Protein AF-A0A975CLQ8-F1 (afdb_monomer)

Foldseek 3Di:
DDPPPPPPVVVVVVVDPVVVVVVVVVVVVVVVVVVVVVVQQPDKDKDKDKDKFFDDPQKTKDWPPPPDDLVQWQWKDWQNDDTDGSVNWDWDDDPTIIIIGHDPVVVVVVPPDRMIMMMTIGMDGSVCVVVPPPD

Secondary structure (DSSP, 8-state):
-------HHHHHHHHS-HHHHHHHHHHHHHHHHHHHHHHHHH-EEEEEEEEEEEEETTEEEEE--S---STTEEEEEETT---EEGGGSEEEE-SSEEEEEPPHHHHGGGTT-SEEEEEEEEEEEHHHHHH----

Sequence (135 aa):
MIKNRDSETAKVLKSIPSWILRWGILIMAIIVSVVIISSIELVHFQYKFSTNAHIESEYLTFSKNNEIDIEEIEYILIGGSKPIKINNLNIITNKKNIIIKISPDYLDMLENKSIVKVDIYQKKSLLEIIIGNIN

Radius of gyration: 28.19 Å; Cα contacts (8 Å, |Δi|>4): 165; chains: 1; bounding box: 65×35×77 Å

Solvent-accessible surface area (backbone atoms only — not comparable to full-atom values): 7913 Å² total; per-residue (Å²): 134,87,79,80,75,74,50,71,68,57,56,55,56,70,71,50,59,68,66,60,56,53,51,51,53,50,52,51,52,51,52,52,50,51,53,52,50,56,52,36,65,69,40,66,47,80,44,81,46,79,47,68,23,35,53,55,98,57,30,39,39,29,71,54,75,88,74,82,57,72,89,34,41,55,32,37,25,55,73,82,48,74,76,43,48,43,93,80,46,58,74,50,76,53,98,58,32,40,33,34,50,56,59,69,81,57,57,72,74,49,69,92,47,59,61,43,52,32,40,39,33,30,54,44,44,44,48,54,66,74,69,42,85,89,118

Structure (mmCIF, N/CA/C/O backbone):
data_AF-A0A975CLQ8-F1
#
_entry.id   AF-A0A975CLQ8-F1
#
loop_
_atom_site.group_PDB
_atom_site.id
_atom_site.type_symbol
_atom_site.label_atom_id
_atom_site.label_alt_id
_atom_site.label_comp_id
_atom_site.label_asym_id
_atom_site.label_entity_id
_atom_site.label_seq_id
_atom_site.pdbx_PDB_ins_code
_atom_site.Cartn_x
_atom_site.Cartn_y
_atom_site.Cartn_z
_atom_site.occupancy
_atom_site.B_iso_or_equiv
_atom_site.auth_seq_id
_atom_site.auth_comp_id
_atom_site.auth_asym_id
_atom_site.auth_atom_id
_atom_site.pdbx_PDB_model_num
ATOM 1 N N . MET A 1 1 ? 40.729 -24.544 -54.151 1.00 37.25 1 MET A N 1
ATOM 2 C CA . MET A 1 1 ? 40.776 -23.122 -53.743 1.00 37.25 1 MET A CA 1
ATOM 3 C C . MET A 1 1 ? 39.365 -22.719 -53.321 1.00 37.25 1 MET A C 1
ATOM 5 O O . MET A 1 1 ? 38.523 -22.477 -54.176 1.00 37.25 1 MET A O 1
ATOM 9 N N . ILE A 1 2 ? 39.051 -22.801 -52.025 1.00 41.75 2 ILE A N 1
ATOM 10 C CA . ILE A 1 2 ? 37.697 -22.539 -51.510 1.00 41.75 2 ILE A CA 1
ATOM 11 C C . ILE A 1 2 ? 37.537 -21.017 -51.431 1.00 41.75 2 ILE A C 1
ATOM 13 O O . ILE A 1 2 ? 38.135 -20.370 -50.577 1.00 41.75 2 ILE A O 1
ATOM 17 N N . LYS A 1 3 ? 36.804 -20.424 -52.381 1.00 49.38 3 LYS A N 1
ATOM 18 C CA . LYS A 1 3 ? 36.426 -19.006 -52.328 1.00 49.38 3 LYS A CA 1
ATOM 19 C C . LYS A 1 3 ? 35.434 -18.834 -51.179 1.00 49.38 3 LYS A C 1
ATOM 21 O O . LYS A 1 3 ? 34.287 -19.254 -51.310 1.00 49.38 3 LYS A O 1
ATOM 26 N N . ASN A 1 4 ? 35.868 -18.204 -50.088 1.00 57.09 4 ASN A N 1
ATOM 27 C CA . ASN A 1 4 ? 34.978 -17.689 -49.051 1.00 57.09 4 ASN A CA 1
ATOM 28 C C . ASN A 1 4 ? 33.991 -16.717 -49.707 1.00 57.09 4 ASN A C 1
ATOM 30 O O . ASN A 1 4 ? 34.324 -15.572 -50.016 1.00 57.09 4 ASN A O 1
ATOM 34 N N . ARG A 1 5 ? 32.776 -17.193 -49.990 1.00 56.50 5 ARG A N 1
ATOM 35 C CA . ARG A 1 5 ? 31.641 -16.310 -50.240 1.00 56.50 5 ARG A CA 1
ATOM 36 C C . ARG A 1 5 ? 31.305 -15.693 -48.893 1.00 56.50 5 ARG A C 1
ATOM 38 O O . ARG A 1 5 ? 30.582 -16.298 -48.110 1.00 56.50 5 ARG A O 1
ATOM 45 N N . ASP A 1 6 ? 31.863 -14.517 -48.623 1.00 61.28 6 ASP A N 1
ATOM 46 C CA . ASP A 1 6 ? 31.351 -13.670 -47.551 1.00 61.28 6 ASP A CA 1
ATOM 47 C C . ASP A 1 6 ? 29.841 -13.545 -47.764 1.00 61.28 6 ASP A C 1
ATOM 49 O O . ASP A 1 6 ? 29.397 -13.127 -48.841 1.00 61.28 6 ASP A O 1
ATOM 53 N N . SER A 1 7 ? 29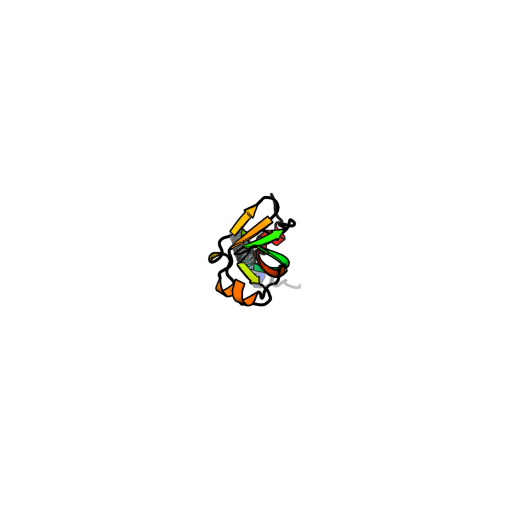.080 -13.983 -46.758 1.00 68.38 7 SER A N 1
ATOM 54 C CA . SER A 1 7 ? 27.622 -13.914 -46.736 1.00 68.38 7 SER A CA 1
ATOM 55 C C . SER A 1 7 ? 27.165 -12.521 -47.180 1.00 68.38 7 SER A C 1
ATOM 57 O O . SER A 1 7 ? 27.746 -11.514 -46.768 1.00 68.38 7 SER A O 1
ATOM 59 N N . GLU A 1 8 ? 26.130 -12.440 -48.018 1.00 65.94 8 GLU A N 1
ATOM 60 C CA . GLU A 1 8 ? 25.567 -11.161 -48.472 1.00 65.94 8 GLU A CA 1
ATOM 61 C C . GLU A 1 8 ? 25.208 -10.249 -47.289 1.00 65.94 8 GLU A C 1
ATOM 63 O O . GLU A 1 8 ? 25.414 -9.036 -47.350 1.00 65.94 8 GLU A O 1
ATOM 68 N N . THR A 1 9 ? 24.826 -10.840 -46.155 1.00 63.50 9 THR A N 1
ATOM 69 C CA . THR A 1 9 ? 24.572 -10.146 -44.889 1.00 63.50 9 THR A CA 1
ATOM 70 C C . THR A 1 9 ? 25.810 -9.408 -44.361 1.00 63.50 9 THR A C 1
ATOM 72 O O . THR A 1 9 ? 25.697 -8.292 -43.860 1.00 63.50 9 THR A O 1
ATOM 75 N N . ALA A 1 10 ? 27.011 -9.975 -44.521 1.00 65.88 10 ALA A N 1
ATOM 76 C CA . ALA A 1 10 ? 28.269 -9.362 -44.085 1.00 65.88 10 ALA A CA 1
ATOM 77 C C . ALA A 1 10 ? 28.700 -8.188 -44.982 1.00 65.88 10 ALA A C 1
ATOM 79 O O . ALA A 1 10 ? 29.315 -7.232 -44.501 1.00 65.88 10 ALA A O 1
ATOM 80 N N . LYS A 1 11 ? 28.358 -8.224 -46.277 1.00 67.31 11 LYS A N 1
ATOM 81 C CA . LYS A 1 11 ? 28.600 -7.102 -47.202 1.00 67.31 11 LYS A CA 1
ATOM 82 C C . LYS A 1 11 ? 27.688 -5.916 -46.902 1.00 67.31 11 LYS A C 1
ATOM 84 O O . LYS A 1 11 ? 28.160 -4.783 -46.907 1.00 67.31 11 LYS A O 1
ATOM 89 N N . VAL A 1 12 ? 26.422 -6.178 -46.577 1.00 68.50 12 VAL A N 1
ATOM 90 C CA . VAL A 1 12 ? 25.477 -5.137 -46.147 1.00 68.50 12 VAL A CA 1
ATOM 91 C C . VAL A 1 12 ? 25.932 -4.516 -44.825 1.00 68.50 12 VAL A C 1
ATOM 93 O O . VAL A 1 12 ? 26.004 -3.293 -44.726 1.00 68.50 12 VAL A O 1
ATOM 96 N N . LEU A 1 13 ? 26.345 -5.324 -43.843 1.00 63.03 13 LEU A N 1
ATOM 97 C CA . LEU A 1 13 ? 26.836 -4.816 -42.556 1.00 63.03 13 LEU A CA 1
ATOM 98 C C . LEU A 1 13 ? 28.071 -3.906 -42.700 1.00 63.03 13 LEU A C 1
ATOM 100 O O . LEU A 1 13 ? 28.163 -2.893 -42.015 1.00 63.03 13 LEU A O 1
ATOM 104 N N . LYS A 1 14 ? 28.997 -4.232 -43.616 1.00 65.25 14 LYS A N 1
ATOM 105 C CA . LYS A 1 14 ? 30.179 -3.400 -43.930 1.00 65.25 14 LYS A CA 1
ATOM 106 C C . LYS A 1 14 ? 29.829 -2.061 -44.585 1.00 65.25 14 LYS A C 1
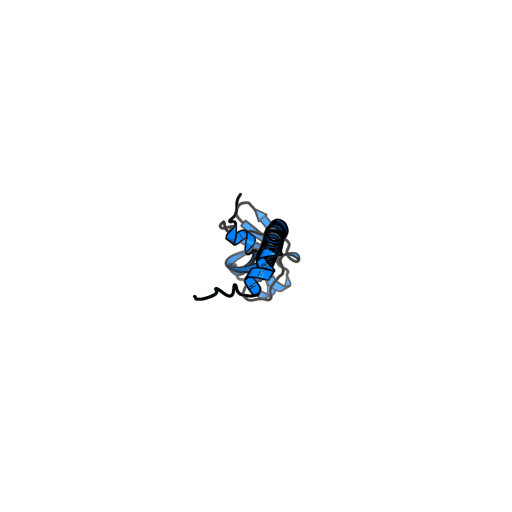ATOM 108 O O . LYS A 1 14 ? 30.632 -1.136 -44.516 1.00 65.25 14 LYS A O 1
ATOM 113 N N . SER A 1 15 ? 28.674 -1.970 -45.244 1.00 74.12 15 SER A N 1
ATOM 114 C CA . SER A 1 15 ? 28.222 -0.752 -45.927 1.00 74.12 15 SER A CA 1
ATOM 115 C C . SER A 1 15 ? 27.606 0.272 -44.969 1.00 74.12 15 SER A C 1
ATOM 117 O O . SER A 1 15 ? 27.500 1.447 -45.309 1.00 74.12 15 SER A O 1
ATOM 119 N N . ILE A 1 16 ? 27.231 -0.165 -43.762 1.00 73.00 16 ILE A N 1
ATOM 120 C CA . ILE A 1 16 ? 26.655 0.688 -42.727 1.00 73.00 16 ILE A CA 1
ATOM 121 C C . ILE A 1 16 ? 27.800 1.361 -41.959 1.00 73.00 16 ILE A C 1
ATOM 123 O O . ILE A 1 16 ? 28.620 0.675 -41.341 1.00 73.00 16 ILE A O 1
ATOM 127 N N . PRO A 1 17 ? 27.865 2.701 -41.942 1.00 79.12 17 PRO A N 1
ATOM 128 C CA . PRO A 1 17 ? 28.821 3.420 -41.119 1.00 79.12 17 PRO A CA 1
ATOM 129 C C . PRO A 1 17 ? 28.700 3.021 -39.643 1.00 79.12 17 PRO A C 1
ATOM 131 O O . PRO A 1 17 ? 27.618 3.064 -39.055 1.00 79.12 17 PRO A O 1
ATOM 134 N N . SER A 1 18 ? 29.825 2.682 -39.014 1.00 74.88 18 SER A N 1
ATOM 135 C CA . SER A 1 18 ? 29.865 2.182 -37.631 1.00 74.88 18 SER A CA 1
ATOM 136 C C . SER A 1 18 ? 29.260 3.145 -36.603 1.00 74.88 18 SER A C 1
ATOM 138 O O . SER A 1 18 ? 28.761 2.702 -35.569 1.00 74.88 18 SER A O 1
ATOM 140 N N . TRP A 1 19 ? 29.257 4.452 -36.887 1.00 79.62 19 TRP A N 1
ATOM 141 C CA . TRP A 1 19 ? 28.614 5.459 -36.042 1.00 79.62 19 TRP A CA 1
ATOM 142 C C . TRP A 1 19 ? 27.092 5.269 -35.984 1.00 79.62 19 TRP A C 1
ATOM 144 O O . TRP A 1 19 ? 26.534 5.300 -34.893 1.00 79.62 19 TRP A O 1
ATOM 154 N N . ILE A 1 20 ? 26.434 4.966 -37.110 1.00 81.62 20 ILE A N 1
ATOM 155 C CA . ILE A 1 20 ? 24.981 4.722 -37.172 1.00 81.62 20 ILE A CA 1
ATOM 156 C C . ILE A 1 20 ? 24.609 3.503 -36.329 1.00 81.62 20 ILE A C 1
ATOM 158 O O . ILE A 1 20 ? 23.644 3.545 -35.571 1.00 81.62 20 ILE A O 1
ATOM 162 N N . LEU A 1 21 ? 25.414 2.439 -36.403 1.00 78.12 21 LEU A N 1
ATOM 163 C CA . LEU A 1 21 ? 25.197 1.233 -35.607 1.00 78.12 21 LEU A CA 1
ATOM 164 C C . LEU A 1 21 ? 25.312 1.521 -34.098 1.00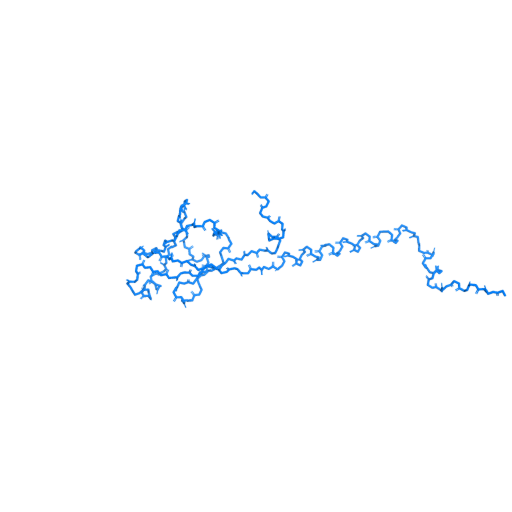 78.12 21 LEU A C 1
ATOM 166 O O . LEU A 1 21 ? 24.488 1.054 -33.317 1.00 78.12 21 LEU A O 1
ATOM 170 N N . ARG A 1 22 ? 26.297 2.332 -33.686 1.00 82.62 22 ARG A N 1
ATOM 171 C CA . ARG A 1 22 ? 26.487 2.731 -32.279 1.00 82.62 22 ARG A CA 1
ATOM 172 C C . ARG A 1 22 ? 25.323 3.574 -31.754 1.00 82.62 22 ARG A C 1
ATOM 174 O O . ARG A 1 22 ? 24.833 3.299 -30.662 1.00 82.62 22 ARG A O 1
ATOM 181 N N . TRP A 1 23 ? 24.855 4.553 -32.528 1.00 88.88 23 TRP A N 1
ATOM 182 C CA . TRP A 1 23 ? 23.701 5.374 -32.147 1.00 88.88 23 TRP A CA 1
ATOM 183 C C . TRP A 1 23 ? 22.397 4.575 -32.138 1.00 88.88 23 TRP A C 1
ATOM 185 O O . TRP A 1 23 ? 21.594 4.751 -31.229 1.00 88.88 23 TRP A O 1
ATOM 195 N N . GLY A 1 24 ? 22.210 3.651 -33.085 1.00 87.06 24 GLY A N 1
ATOM 196 C CA . GLY A 1 24 ? 21.054 2.753 -33.105 1.00 87.06 24 GLY A CA 1
ATOM 197 C C . GLY A 1 24 ? 20.971 1.877 -31.853 1.00 87.06 24 GLY A C 1
ATOM 198 O O . GLY A 1 24 ? 19.911 1.784 -31.239 1.00 87.06 24 GLY A O 1
ATOM 199 N N . ILE A 1 25 ? 22.099 1.298 -31.422 1.00 87.38 25 ILE A N 1
ATOM 200 C CA . ILE A 1 25 ? 22.177 0.517 -30.176 1.00 87.38 25 ILE A CA 1
ATOM 201 C C . ILE A 1 25 ? 21.896 1.402 -28.955 1.00 87.38 25 ILE A C 1
ATOM 203 O O . ILE A 1 25 ? 21.140 0.996 -28.075 1.00 87.38 25 ILE A O 1
ATOM 207 N N . LEU A 1 26 ? 22.460 2.613 -28.906 1.00 91.06 26 LEU A N 1
ATOM 208 C CA . LEU A 1 26 ? 22.239 3.546 -27.798 1.00 91.06 26 LEU A CA 1
ATOM 209 C C . LEU A 1 26 ? 20.763 3.947 -27.673 1.00 91.06 26 LEU A C 1
ATOM 211 O O . LEU A 1 26 ? 20.201 3.888 -26.584 1.00 91.06 26 LEU A O 1
ATOM 215 N N . ILE A 1 27 ? 20.121 4.318 -28.783 1.00 91.56 27 ILE A N 1
ATOM 216 C CA . ILE A 1 27 ? 18.703 4.700 -28.802 1.00 91.56 27 ILE A CA 1
ATOM 217 C C . ILE A 1 27 ? 17.830 3.521 -28.370 1.00 91.56 27 ILE A C 1
ATOM 219 O O . ILE A 1 27 ? 16.942 3.692 -27.538 1.00 91.56 27 ILE A O 1
ATOM 223 N N . MET A 1 28 ?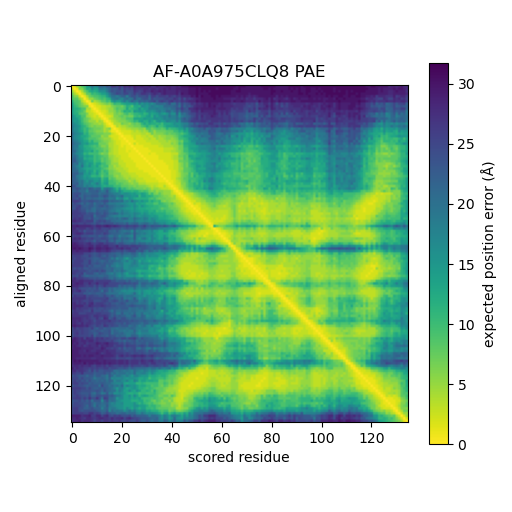 18.116 2.315 -28.872 1.00 92.31 28 MET A N 1
ATOM 224 C CA . MET A 1 28 ? 17.399 1.109 -28.458 1.00 92.31 28 MET A CA 1
ATOM 225 C C . MET A 1 28 ? 17.538 0.863 -26.949 1.00 92.31 28 MET A C 1
ATOM 227 O O . MET A 1 28 ? 16.546 0.581 -26.282 1.00 92.31 28 MET A O 1
ATOM 231 N N . ALA A 1 29 ? 18.739 1.029 -26.388 1.00 90.56 29 ALA A N 1
ATOM 232 C CA . ALA A 1 29 ? 18.972 0.882 -24.952 1.00 90.56 29 ALA A CA 1
ATOM 233 C C . ALA A 1 29 ? 18.204 1.921 -24.114 1.00 90.56 29 ALA A C 1
ATOM 235 O O . ALA A 1 29 ? 17.676 1.578 -23.054 1.00 90.56 29 ALA A O 1
ATOM 236 N N . ILE A 1 30 ? 18.088 3.164 -24.594 1.00 92.31 30 ILE A N 1
ATOM 237 C CA . ILE A 1 30 ? 17.294 4.215 -23.939 1.00 92.31 30 ILE A CA 1
ATOM 238 C C . ILE A 1 30 ? 15.808 3.847 -23.959 1.00 92.31 30 ILE A C 1
ATOM 240 O O . ILE A 1 30 ? 15.163 3.882 -22.915 1.00 92.31 30 ILE A O 1
ATOM 244 N N . ILE A 1 31 ? 15.272 3.440 -25.114 1.00 91.69 31 ILE A N 1
ATOM 245 C CA . ILE A 1 31 ? 13.860 3.045 -25.245 1.00 91.69 31 ILE A CA 1
ATOM 246 C C . ILE A 1 31 ? 13.545 1.871 -24.317 1.00 91.69 31 ILE A C 1
ATOM 248 O O . ILE A 1 31 ? 12.569 1.923 -23.572 1.00 91.69 31 ILE A O 1
ATOM 252 N N . VAL A 1 32 ? 14.386 0.834 -24.320 1.00 94.12 32 VAL A N 1
ATOM 253 C CA . VAL A 1 32 ? 14.216 -0.332 -23.442 1.00 94.12 32 VAL A CA 1
ATOM 254 C C . VAL A 1 32 ? 14.239 0.086 -21.972 1.00 94.12 32 VAL A C 1
ATOM 256 O O . VAL A 1 32 ? 13.377 -0.341 -21.211 1.00 94.12 32 VAL A O 1
ATOM 259 N N . SER A 1 33 ? 15.163 0.966 -21.579 1.00 87.31 33 SER A N 1
ATOM 260 C CA . SER A 1 33 ? 15.230 1.486 -20.207 1.00 87.31 33 SER A CA 1
ATOM 261 C C . SER A 1 33 ? 13.956 2.235 -19.807 1.00 87.31 33 SER A C 1
ATOM 263 O O . SER A 1 33 ? 13.421 1.981 -18.731 1.00 87.31 33 SER A O 1
ATOM 265 N N . VAL A 1 34 ? 13.427 3.103 -20.677 1.00 86.44 34 VAL A N 1
ATOM 266 C CA . VAL A 1 34 ? 12.170 3.831 -20.426 1.00 86.44 34 VAL A CA 1
ATOM 267 C C . VAL A 1 34 ? 11.006 2.857 -20.258 1.00 86.44 34 VAL A C 1
ATOM 269 O O . VAL A 1 34 ? 10.257 2.968 -19.295 1.00 86.44 34 VAL A O 1
ATOM 272 N N . VAL A 1 35 ? 10.885 1.861 -21.140 1.00 86.56 35 VAL A N 1
ATOM 273 C CA . VAL A 1 35 ? 9.822 0.846 -21.051 1.00 86.56 35 VAL A CA 1
ATOM 274 C C . VAL A 1 35 ? 9.912 0.061 -19.744 1.00 86.56 35 VAL A C 1
ATOM 276 O O . VAL A 1 35 ? 8.884 -0.169 -19.109 1.00 86.56 35 VAL A O 1
ATOM 279 N N . ILE A 1 36 ? 11.117 -0.332 -19.320 1.00 84.50 36 ILE A N 1
ATOM 280 C CA . ILE A 1 36 ? 11.324 -1.046 -18.054 1.00 84.50 36 ILE A CA 1
ATOM 281 C C . ILE A 1 36 ? 10.907 -0.168 -16.872 1.00 84.50 36 ILE A C 1
ATOM 283 O O . ILE A 1 36 ? 10.131 -0.624 -16.036 1.00 84.50 36 ILE A O 1
ATOM 287 N N . ILE A 1 37 ? 11.363 1.086 -16.819 1.00 80.38 37 ILE A N 1
ATOM 288 C CA . ILE A 1 37 ? 11.041 2.011 -15.721 1.00 80.38 37 ILE A CA 1
ATOM 289 C C . ILE A 1 37 ? 9.535 2.271 -15.658 1.00 80.38 37 ILE A C 1
ATOM 291 O O . ILE A 1 37 ? 8.931 2.064 -14.610 1.00 80.38 37 ILE A O 1
ATOM 295 N N . SER A 1 38 ? 8.903 2.617 -16.782 1.00 75.19 38 SER A N 1
ATOM 296 C CA . SER A 1 38 ? 7.453 2.836 -16.830 1.00 75.19 38 SER A CA 1
ATOM 297 C C . SER A 1 38 ? 6.665 1.580 -16.453 1.00 75.19 38 SER A C 1
ATOM 299 O O . SER A 1 38 ? 5.624 1.671 -15.810 1.00 75.19 38 SER A O 1
ATOM 301 N N . SER A 1 39 ? 7.158 0.392 -16.814 1.00 77.44 39 SER A N 1
ATOM 302 C CA . SER A 1 39 ? 6.529 -0.867 -16.400 1.00 77.44 39 SER A CA 1
ATOM 303 C C . SER A 1 39 ? 6.640 -1.083 -14.891 1.00 77.44 39 SER A C 1
ATOM 305 O O . SER A 1 39 ? 5.673 -1.515 -14.274 1.00 77.44 39 SER A O 1
ATOM 307 N N . ILE A 1 40 ? 7.786 -0.761 -14.283 1.00 74.44 40 ILE A N 1
ATOM 308 C CA . ILE A 1 40 ? 7.991 -0.859 -12.830 1.00 74.44 40 ILE A CA 1
ATOM 309 C C . ILE A 1 40 ? 7.085 0.128 -12.083 1.00 74.44 40 ILE A C 1
ATOM 311 O O . ILE A 1 40 ? 6.464 -0.260 -11.097 1.00 74.44 40 ILE A O 1
ATOM 315 N N . GLU A 1 41 ? 6.955 1.364 -12.567 1.00 67.12 41 GLU A N 1
ATOM 316 C CA . GLU A 1 41 ? 6.074 2.386 -11.975 1.00 67.12 41 GLU A CA 1
ATOM 317 C C . GLU A 1 41 ? 4.588 1.998 -12.020 1.00 67.12 41 GLU A C 1
ATOM 319 O O . GLU A 1 41 ? 3.821 2.343 -11.123 1.00 67.12 41 GLU A O 1
ATOM 324 N N . LEU A 1 42 ? 4.156 1.258 -13.044 1.00 69.19 42 LEU A N 1
ATOM 325 C CA . LEU A 1 42 ? 2.761 0.827 -13.177 1.00 69.19 42 LEU A CA 1
ATOM 326 C C . LEU A 1 42 ? 2.397 -0.326 -12.234 1.00 69.19 42 LEU A C 1
ATOM 328 O O . LEU A 1 42 ? 1.225 -0.479 -11.866 1.00 69.19 42 LEU A O 1
ATOM 332 N N . VAL A 1 43 ? 3.372 -1.138 -11.826 1.00 75.25 43 VAL A N 1
ATOM 333 C CA . VAL A 1 43 ? 3.127 -2.299 -10.969 1.00 75.25 43 VAL A CA 1
ATOM 334 C C . VAL A 1 43 ? 3.028 -1.851 -9.516 1.00 75.25 43 VAL A C 1
ATOM 336 O O . VAL A 1 43 ? 3.995 -1.404 -8.904 1.00 75.25 43 VAL A O 1
ATOM 339 N N . HIS A 1 44 ? 1.840 -2.033 -8.947 1.00 73.69 44 HIS A N 1
ATOM 340 C CA . HIS A 1 44 ? 1.577 -1.778 -7.540 1.00 73.69 44 HIS A CA 1
ATOM 341 C C . HIS A 1 44 ? 1.206 -3.076 -6.837 1.00 73.69 44 HIS A C 1
ATOM 343 O O . HIS A 1 44 ? 0.426 -3.876 -7.360 1.00 73.69 44 HIS A O 1
ATOM 349 N N . PHE A 1 45 ? 1.732 -3.254 -5.633 1.00 74.56 45 PHE A N 1
ATOM 350 C CA . PHE A 1 45 ? 1.401 -4.367 -4.761 1.00 74.56 45 PHE A CA 1
ATOM 351 C C . PHE A 1 45 ? 0.502 -3.879 -3.636 1.00 74.56 45 PHE A C 1
ATOM 353 O O . PHE A 1 45 ? 0.768 -2.860 -2.999 1.00 74.56 45 PHE A O 1
ATOM 360 N N . GLN A 1 46 ? -0.574 -4.625 -3.406 1.00 79.88 46 GLN A N 1
ATOM 361 C CA . GLN A 1 46 ? -1.443 -4.417 -2.260 1.00 79.88 46 GLN A CA 1
ATOM 362 C C . GLN A 1 46 ? -1.011 -5.343 -1.129 1.00 79.88 46 GLN A C 1
ATOM 364 O O . GLN A 1 46 ? -0.944 -6.563 -1.297 1.00 79.88 46 GLN A O 1
ATOM 369 N N . TYR A 1 47 ? -0.755 -4.755 0.030 1.00 80.94 47 TYR A N 1
ATOM 370 C CA . TYR A 1 47 ? -0.417 -5.455 1.257 1.00 80.94 47 TYR A CA 1
ATOM 371 C C . TYR A 1 47 ? -1.571 -5.342 2.238 1.00 80.94 47 TYR A C 1
ATOM 373 O O . TYR A 1 47 ? -2.195 -4.291 2.375 1.00 80.94 47 TYR A O 1
ATOM 381 N N . LYS A 1 48 ? -1.854 -6.449 2.923 1.00 85.44 48 LYS A N 1
ATOM 382 C CA . LYS A 1 48 ? -2.889 -6.525 3.947 1.00 85.44 48 LYS A CA 1
ATOM 383 C C . LYS A 1 48 ? -2.236 -6.606 5.319 1.00 85.44 48 LYS A C 1
ATOM 385 O O . LYS A 1 48 ? -1.495 -7.550 5.588 1.00 85.44 48 LYS A O 1
ATOM 390 N N . PHE A 1 49 ? -2.609 -5.692 6.203 1.00 84.62 49 PHE A N 1
ATOM 391 C CA . PHE A 1 49 ? -2.275 -5.745 7.619 1.00 84.62 49 PHE A CA 1
ATOM 392 C C . PHE A 1 49 ? -3.548 -5.905 8.450 1.00 84.62 49 PHE A C 1
ATOM 394 O O . PHE A 1 49 ? -4.498 -5.145 8.295 1.00 84.62 49 PHE A O 1
ATOM 401 N N . SER A 1 50 ? -3.582 -6.897 9.336 1.00 84.56 50 SER A N 1
ATOM 402 C CA . SER A 1 50 ? -4.710 -7.112 10.245 1.00 84.56 50 SER A CA 1
ATOM 403 C C . SER A 1 50 ? -4.321 -6.686 11.654 1.00 84.56 50 SER A C 1
ATOM 405 O O . SER A 1 50 ? -3.370 -7.223 12.217 1.00 84.56 50 SER A O 1
ATOM 407 N N . THR A 1 51 ? -5.092 -5.783 12.251 1.00 86.25 51 THR A N 1
ATOM 408 C CA . THR A 1 51 ? -4.880 -5.309 13.622 1.00 86.25 51 THR A CA 1
ATOM 409 C C . THR A 1 51 ? -6.173 -5.278 14.418 1.00 86.25 51 THR A C 1
ATOM 411 O O . THR A 1 51 ? -7.269 -5.357 13.868 1.00 86.25 51 THR A O 1
ATOM 414 N N . ASN A 1 52 ? -6.043 -5.163 15.733 1.00 86.25 52 ASN A N 1
ATOM 415 C CA . ASN A 1 52 ? -7.170 -4.923 16.618 1.00 86.25 52 ASN A CA 1
ATOM 416 C C . ASN A 1 52 ? -7.264 -3.420 16.883 1.00 86.25 52 ASN A C 1
ATOM 418 O O . ASN A 1 52 ? -6.280 -2.791 17.275 1.00 86.25 52 ASN A O 1
ATOM 422 N N . ALA A 1 53 ? -8.447 -2.858 16.674 1.00 84.62 53 ALA A N 1
ATOM 423 C CA . ALA A 1 53 ? -8.762 -1.483 17.011 1.00 84.62 53 ALA A CA 1
ATOM 424 C C . ALA A 1 53 ? -9.721 -1.448 18.198 1.00 84.62 53 ALA A C 1
ATOM 426 O O . ALA A 1 53 ? -10.652 -2.251 18.291 1.00 84.62 53 ALA A O 1
ATOM 427 N N . HIS A 1 54 ? -9.486 -0.502 19.094 1.00 86.44 54 HIS A N 1
ATOM 428 C CA . HIS A 1 54 ? -10.375 -0.187 20.197 1.00 86.44 54 HIS A CA 1
ATOM 429 C C . HIS A 1 54 ? -11.434 0.804 19.725 1.00 86.44 54 HIS A C 1
ATOM 431 O O . HIS A 1 54 ? -11.107 1.759 19.018 1.00 86.44 54 HIS A O 1
ATOM 437 N N . ILE A 1 55 ? -12.688 0.568 20.105 1.00 82.31 55 ILE A N 1
ATOM 438 C CA . ILE A 1 55 ? -13.793 1.487 19.822 1.00 82.31 55 ILE A CA 1
ATOM 439 C C . ILE A 1 55 ? -13.983 2.394 21.033 1.00 82.31 55 ILE A C 1
ATOM 441 O O . ILE A 1 55 ? -14.318 1.924 22.119 1.00 82.31 55 ILE A O 1
ATOM 445 N N . GLU A 1 56 ? -13.798 3.694 20.832 1.00 79.19 56 GLU A N 1
ATOM 446 C CA . GLU A 1 56 ? -14.088 4.733 21.819 1.00 79.19 56 GLU A CA 1
ATOM 447 C C . GLU A 1 56 ? -15.112 5.708 21.234 1.00 79.19 56 GLU A C 1
ATOM 449 O O . GLU A 1 56 ? -14.777 6.588 20.439 1.00 79.19 56 GLU A O 1
ATOM 454 N N . SER A 1 57 ? -16.376 5.543 21.631 1.00 76.31 57 SER A N 1
ATOM 455 C CA . SER A 1 57 ? -17.522 6.330 21.155 1.00 76.31 57 SER A CA 1
ATOM 456 C C . SER A 1 57 ? -17.665 6.333 19.627 1.00 76.31 57 SER A C 1
ATOM 458 O O . SER A 1 57 ? -18.318 5.452 19.094 1.00 76.31 57 SER A O 1
ATOM 460 N N . GLU A 1 58 ? -17.046 7.293 18.928 1.00 78.94 58 GLU A N 1
ATOM 461 C CA . GLU A 1 58 ? -17.097 7.473 17.463 1.00 78.94 58 GLU A CA 1
ATOM 462 C C . GLU A 1 58 ? -15.763 7.191 16.758 1.00 78.94 58 GLU A C 1
ATOM 464 O O . GLU A 1 58 ? -15.618 7.441 15.556 1.00 78.94 58 GLU A O 1
ATOM 469 N N . TYR A 1 59 ? -14.768 6.700 17.495 1.00 82.75 59 TYR A N 1
ATOM 470 C CA . TYR A 1 59 ? -13.402 6.576 17.008 1.00 82.75 59 TYR A CA 1
ATOM 471 C C . TYR A 1 59 ? -12.890 5.141 17.104 1.00 82.75 59 TYR A C 1
ATOM 473 O O . TYR A 1 59 ? -13.071 4.462 18.115 1.00 82.75 59 TYR A O 1
ATOM 481 N N . LEU A 1 60 ? -12.202 4.702 16.049 1.00 83.50 60 LEU A N 1
ATOM 482 C CA . LEU A 1 60 ? -11.336 3.528 16.069 1.00 83.50 60 LEU A CA 1
ATOM 483 C C . LEU A 1 60 ? -9.922 3.966 16.383 1.00 83.50 60 LEU A C 1
ATOM 485 O O . LEU A 1 60 ? -9.318 4.699 15.602 1.00 83.50 60 LEU A O 1
ATOM 489 N N . THR A 1 61 ? -9.380 3.451 17.474 1.00 84.75 61 THR A N 1
ATOM 490 C CA . THR A 1 61 ? -8.002 3.704 17.877 1.00 84.75 61 THR A CA 1
ATOM 491 C C . THR A 1 61 ? -7.207 2.412 17.781 1.00 84.75 61 THR A C 1
ATOM 493 O O . THR A 1 61 ? -7.526 1.424 18.442 1.00 84.75 61 THR A O 1
ATOM 496 N N . PHE A 1 62 ? -6.143 2.402 16.983 1.00 84.94 62 PHE A N 1
ATOM 497 C CA . PHE A 1 62 ? -5.185 1.295 16.945 1.00 84.94 62 PHE A CA 1
ATOM 498 C C . PHE A 1 62 ? -3.755 1.810 17.050 1.00 84.94 62 PHE A C 1
ATOM 500 O O . PHE A 1 62 ? -3.441 2.941 16.676 1.00 84.94 62 PHE A O 1
ATOM 507 N N . SER A 1 63 ? -2.877 0.976 17.605 1.00 80.75 63 SER A N 1
ATOM 508 C CA . SER A 1 63 ? -1.480 1.348 17.794 1.00 80.75 63 SER A CA 1
ATOM 509 C C . SER A 1 63 ? -0.758 1.440 16.451 1.00 80.75 63 SER A C 1
ATOM 511 O O . SER A 1 63 ? -0.862 0.548 15.605 1.00 80.75 63 SER A O 1
ATOM 513 N N . LYS A 1 64 ? 0.023 2.509 16.284 1.00 72.94 64 LYS A N 1
ATOM 514 C CA . LYS A 1 64 ? 0.986 2.675 15.199 1.00 72.94 64 LYS A CA 1
ATOM 515 C C . LYS A 1 64 ? 2.218 1.821 15.515 1.00 72.94 64 LYS A C 1
ATOM 517 O O . LYS A 1 64 ? 3.272 2.344 15.853 1.00 72.94 64 LYS A O 1
ATOM 522 N N . ASN A 1 65 ? 2.086 0.498 15.454 1.00 64.00 65 ASN A N 1
ATOM 523 C CA . ASN A 1 65 ? 3.239 -0.398 15.530 1.00 64.00 65 ASN A CA 1
ATOM 524 C C . ASN A 1 65 ? 3.968 -0.377 14.173 1.00 64.00 65 ASN A C 1
ATOM 526 O O . ASN A 1 65 ? 3.719 -1.197 13.301 1.00 64.00 65 ASN A O 1
ATOM 530 N N . ASN A 1 66 ? 4.806 0.647 14.006 1.00 59.09 66 ASN A N 1
ATOM 531 C CA . ASN A 1 66 ? 5.977 0.812 13.129 1.00 59.09 66 ASN A CA 1
ATOM 532 C C . ASN A 1 66 ? 5.950 0.509 11.617 1.00 59.09 66 ASN A C 1
ATOM 534 O O . ASN A 1 66 ? 6.933 0.851 10.972 1.00 59.09 66 ASN A O 1
ATOM 538 N N . GLU A 1 67 ? 4.885 -0.012 11.012 1.00 65.25 67 GLU A N 1
ATOM 539 C CA . GLU A 1 67 ? 4.897 -0.298 9.555 1.00 65.25 67 GLU A CA 1
ATOM 540 C C . GLU A 1 67 ? 3.701 0.269 8.785 1.00 65.25 67 GLU A C 1
ATOM 542 O O . GLU A 1 67 ? 3.654 0.210 7.558 1.00 65.25 67 GLU A O 1
ATOM 547 N N . ILE A 1 68 ? 2.742 0.867 9.493 1.00 72.19 68 ILE A N 1
ATOM 548 C CA . ILE A 1 68 ? 1.581 1.477 8.851 1.00 72.19 68 ILE A CA 1
ATOM 549 C C . ILE A 1 68 ? 1.937 2.906 8.443 1.00 72.19 68 ILE A C 1
ATOM 551 O O . ILE A 1 68 ? 1.860 3.837 9.255 1.00 72.19 68 ILE A O 1
ATOM 555 N N . ASP A 1 69 ? 2.322 3.064 7.181 1.00 75.94 69 ASP A N 1
ATOM 556 C CA . ASP A 1 69 ? 2.281 4.342 6.489 1.00 75.94 69 ASP A CA 1
ATOM 557 C C . ASP A 1 69 ? 0.836 4.684 6.107 1.00 75.94 69 ASP A C 1
ATOM 559 O O . ASP A 1 69 ? 0.160 3.905 5.433 1.00 75.94 69 ASP A O 1
ATOM 563 N N . ILE A 1 70 ? 0.357 5.834 6.586 1.00 76.12 70 ILE A N 1
ATOM 564 C CA . ILE A 1 70 ? -1.007 6.322 6.352 1.00 76.12 70 ILE A CA 1
ATOM 565 C C . ILE A 1 70 ? -1.178 6.785 4.906 1.00 76.12 70 ILE A C 1
ATOM 567 O O . ILE A 1 70 ? -2.274 6.643 4.364 1.00 76.12 70 ILE A O 1
ATOM 57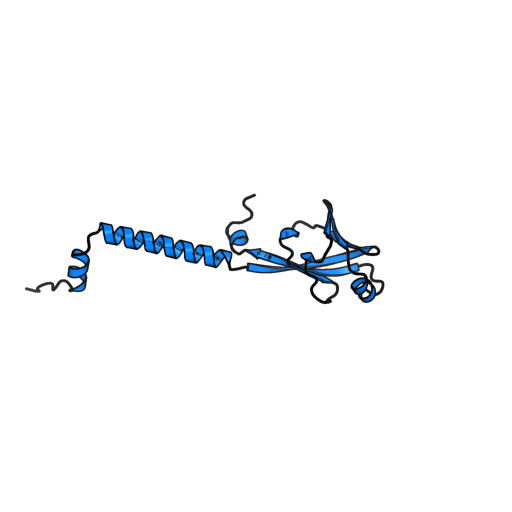1 N N . GLU A 1 71 ? -0.117 7.305 4.285 1.00 77.50 71 GLU A N 1
ATOM 572 C CA . GLU A 1 71 ? -0.146 7.797 2.902 1.00 77.50 71 GLU A CA 1
ATOM 573 C C . GLU A 1 71 ? -0.354 6.653 1.905 1.00 77.50 71 GLU A C 1
ATOM 575 O O . GLU A 1 71 ? -0.970 6.831 0.856 1.00 77.50 71 GLU A O 1
ATOM 580 N N . GLU A 1 72 ? 0.076 5.450 2.278 1.00 77.81 72 GLU A N 1
ATOM 581 C CA . GLU A 1 72 ? -0.071 4.245 1.470 1.00 77.81 72 GLU A CA 1
ATOM 582 C C . GLU A 1 72 ? -1.409 3.524 1.690 1.00 77.81 72 GLU A C 1
ATOM 584 O O . GLU A 1 72 ? -1.704 2.56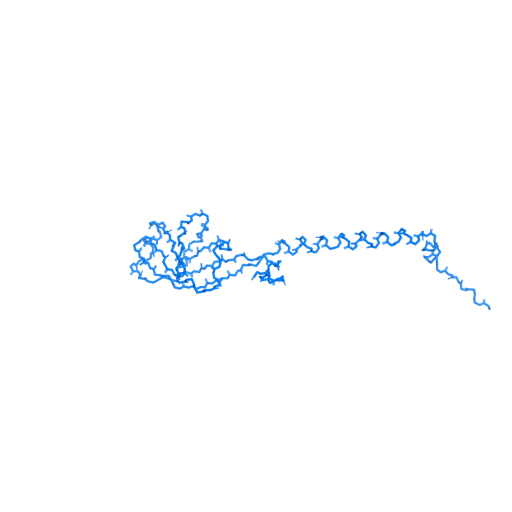8 0.970 1.00 77.81 72 GLU A O 1
ATOM 589 N N . ILE A 1 73 ? -2.233 3.917 2.674 1.00 83.12 73 ILE A N 1
ATOM 590 C CA . ILE A 1 73 ? -3.506 3.229 2.943 1.00 83.12 73 ILE A CA 1
ATOM 591 C C . ILE A 1 73 ? -4.507 3.551 1.833 1.00 83.12 73 ILE A C 1
ATOM 593 O O . ILE A 1 73 ? -4.939 4.685 1.668 1.00 83.12 73 ILE A O 1
ATOM 597 N N . GLU A 1 74 ? -4.970 2.530 1.119 1.00 84.38 74 GLU A N 1
ATOM 598 C CA . GLU A 1 74 ? -5.983 2.683 0.074 1.00 84.38 74 GLU A CA 1
ATOM 599 C C . GLU A 1 74 ? -7.401 2.598 0.662 1.00 84.38 74 GLU A C 1
ATOM 601 O O . GLU A 1 74 ? -8.277 3.431 0.388 1.00 84.38 74 GLU A O 1
ATOM 606 N N . TYR A 1 75 ? -7.637 1.586 1.499 1.00 86.25 75 TYR A N 1
ATOM 607 C CA . TYR A 1 75 ? -8.913 1.365 2.171 1.00 86.25 75 TYR A CA 1
ATOM 608 C C . TYR A 1 75 ? -8.768 0.505 3.427 1.00 86.25 75 TYR A C 1
ATOM 610 O O . TYR A 1 75 ? -7.759 -0.164 3.659 1.00 86.25 75 TYR A O 1
ATOM 618 N N . ILE A 1 76 ? -9.824 0.515 4.235 1.00 85.81 76 ILE A N 1
ATOM 619 C CA . ILE A 1 76 ? -9.908 -0.200 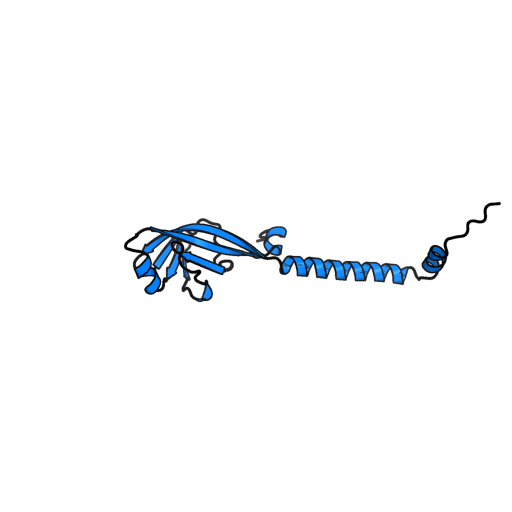5.505 1.00 85.81 76 ILE A CA 1
ATOM 620 C C . ILE A 1 76 ? -11.197 -1.028 5.534 1.00 85.81 76 ILE A C 1
ATOM 622 O O . ILE A 1 76 ? -12.245 -0.574 5.070 1.00 85.81 76 ILE A O 1
ATOM 626 N N . LEU A 1 77 ? -11.130 -2.239 6.086 1.00 86.38 77 LEU A N 1
ATOM 627 C CA . LEU A 1 77 ? -12.285 -3.077 6.414 1.00 86.38 77 LEU A CA 1
ATOM 628 C C . LEU A 1 77 ? -12.399 -3.205 7.930 1.00 86.38 77 LEU A C 1
ATOM 630 O O . LEU A 1 77 ? -11.440 -3.587 8.598 1.00 86.38 77 LEU A O 1
ATOM 634 N N . ILE A 1 78 ? -13.588 -2.959 8.472 1.00 83.44 78 ILE A N 1
ATOM 635 C CA . ILE A 1 78 ? -13.854 -3.088 9.910 1.00 83.44 78 ILE A CA 1
ATOM 636 C C . ILE A 1 78 ? -14.760 -4.301 10.115 1.00 83.44 78 ILE A C 1
ATOM 638 O O . ILE A 1 78 ? -15.871 -4.323 9.594 1.00 83.44 78 ILE A O 1
ATOM 642 N N . GLY A 1 79 ? -14.307 -5.336 10.824 1.00 74.25 79 GLY A N 1
ATOM 643 C CA . GLY A 1 79 ? -15.145 -6.498 11.153 1.00 74.25 79 GLY A CA 1
ATOM 644 C C . GLY A 1 79 ? -15.706 -7.268 9.945 1.00 74.25 79 GLY A C 1
ATOM 645 O O . GLY A 1 79 ? -16.745 -7.905 10.069 1.00 74.25 79 GLY A O 1
ATOM 646 N N . GLY A 1 80 ? -15.053 -7.200 8.778 1.00 69.12 80 GLY A N 1
ATOM 647 C CA . GLY A 1 80 ? -15.539 -7.826 7.537 1.00 69.12 80 GLY A CA 1
ATOM 648 C C . GLY A 1 80 ? -16.630 -7.036 6.798 1.00 69.12 80 GLY A C 1
ATOM 649 O O . GLY A 1 80 ? -17.261 -7.572 5.890 1.00 69.12 80 GLY A O 1
ATOM 650 N N . SER A 1 81 ? -16.854 -5.776 7.179 1.00 74.81 81 SER A N 1
ATOM 651 C CA . SER A 1 81 ? -17.761 -4.848 6.494 1.00 74.81 81 SER A CA 1
ATOM 652 C C . SER A 1 81 ? -17.222 -4.390 5.128 1.00 74.81 81 SER A C 1
ATOM 654 O O . SER A 1 81 ? -16.165 -4.827 4.677 1.00 74.81 81 SER A O 1
ATOM 656 N N . LYS A 1 82 ? -17.971 -3.527 4.428 1.00 80.44 82 LYS A N 1
ATOM 657 C CA . LYS A 1 82 ? -17.569 -2.995 3.117 1.00 80.44 82 LYS A CA 1
ATOM 658 C C . LYS A 1 82 ? -16.283 -2.152 3.217 1.00 80.44 82 LYS A C 1
ATOM 660 O O . LYS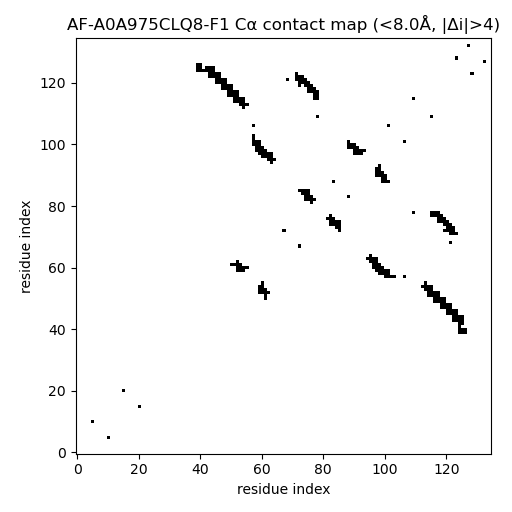 A 1 82 ? -16.075 -1.490 4.231 1.00 80.44 82 LYS A O 1
ATOM 665 N N . PRO A 1 83 ? -15.444 -2.126 2.162 1.00 83.62 83 PRO A N 1
ATOM 666 C CA . PRO A 1 83 ? -14.234 -1.306 2.129 1.00 83.62 83 PRO A CA 1
ATOM 667 C C . PRO A 1 83 ? -14.566 0.176 2.251 1.00 83.62 83 PRO A C 1
ATOM 669 O O . PRO A 1 83 ? -15.329 0.723 1.451 1.00 83.62 83 PRO A O 1
ATOM 672 N N . ILE A 1 84 ? -13.941 0.830 3.226 1.00 83.06 84 ILE A N 1
ATOM 673 C CA . ILE A 1 84 ? -14.010 2.274 3.410 1.00 83.06 84 ILE A CA 1
ATOM 674 C C . ILE A 1 84 ? -12.731 2.883 2.848 1.00 83.06 84 ILE A C 1
ATOM 676 O O . ILE A 1 84 ? -11.637 2.614 3.342 1.00 83.06 84 ILE A O 1
ATOM 680 N N . LYS A 1 85 ? -12.869 3.694 1.796 1.00 82.31 85 LYS A N 1
ATOM 681 C CA . LYS A 1 85 ? -11.742 4.416 1.195 1.00 82.31 85 LYS A CA 1
ATOM 682 C C . LYS A 1 85 ? -11.190 5.448 2.166 1.00 82.31 85 LYS A C 1
ATOM 684 O O . LYS A 1 85 ? -11.964 6.160 2.807 1.00 82.31 85 LYS A O 1
ATOM 689 N N . ILE A 1 86 ? -9.868 5.583 2.189 1.00 77.56 86 ILE A N 1
ATOM 690 C CA . ILE A 1 86 ? -9.176 6.490 3.106 1.00 77.56 86 ILE A CA 1
ATOM 691 C C . ILE A 1 86 ? -9.620 7.951 2.943 1.00 77.56 86 ILE A C 1
ATOM 693 O O . ILE A 1 86 ? -9.839 8.640 3.930 1.00 77.56 86 ILE A O 1
ATOM 697 N N . ASN A 1 87 ? -9.884 8.383 1.704 1.00 74.81 87 ASN A N 1
ATOM 698 C CA . ASN A 1 87 ? -10.314 9.750 1.381 1.00 74.81 87 ASN A CA 1
ATOM 699 C C . ASN A 1 87 ? -11.662 10.138 2.007 1.00 74.81 87 ASN A C 1
ATOM 701 O O . ASN A 1 87 ? -11.989 11.318 2.078 1.00 74.81 87 ASN A O 1
ATOM 705 N N . ASN A 1 88 ? -12.453 9.152 2.433 1.00 72.06 88 ASN A N 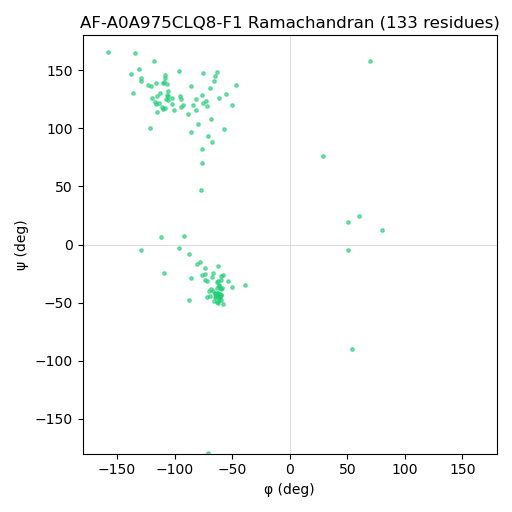1
ATOM 706 C CA . ASN A 1 88 ? -13.748 9.372 3.070 1.00 72.06 88 ASN A CA 1
ATOM 707 C C . ASN A 1 88 ? -13.649 9.351 4.603 1.00 72.06 88 ASN A C 1
ATOM 709 O O . ASN A 1 88 ? -14.660 9.526 5.281 1.00 72.06 88 ASN A O 1
ATOM 713 N N . LEU A 1 89 ? -12.461 9.092 5.152 1.00 74.00 89 LEU A N 1
ATOM 714 C CA . LEU A 1 89 ? -12.216 8.966 6.580 1.00 74.00 89 LEU A CA 1
ATOM 715 C C . LEU A 1 89 ? -11.481 10.199 7.095 1.00 74.00 89 LEU A C 1
ATOM 717 O O . LEU A 1 89 ? -10.530 10.682 6.488 1.00 74.00 89 LEU A O 1
ATOM 721 N N . ASN A 1 90 ? -11.898 10.678 8.264 1.00 79.06 90 ASN A N 1
ATOM 722 C CA . ASN A 1 90 ? -11.113 11.652 9.005 1.00 79.06 90 ASN A CA 1
ATOM 723 C C . ASN A 1 90 ? -10.139 10.897 9.916 1.00 79.06 90 ASN A C 1
ATOM 725 O O . ASN A 1 90 ? -10.569 10.203 10.845 1.00 79.06 90 ASN A O 1
ATOM 729 N N . ILE A 1 91 ? -8.846 11.006 9.616 1.00 78.62 91 ILE A N 1
ATOM 730 C CA . ILE A 1 91 ? -7.779 10.287 10.311 1.00 78.62 91 ILE A CA 1
ATOM 731 C C . ILE A 1 91 ? -6.962 11.287 11.103 1.00 78.62 91 ILE A C 1
ATOM 733 O O . ILE A 1 91 ? -6.323 12.183 10.553 1.00 78.62 91 ILE A O 1
ATOM 737 N N . ILE A 1 92 ? -6.953 11.092 12.412 1.00 79.56 92 ILE A N 1
ATOM 738 C CA . ILE A 1 92 ? -6.134 11.843 13.347 1.00 79.56 92 ILE A CA 1
ATOM 739 C C . ILE A 1 92 ? -5.026 10.908 13.806 1.00 79.56 92 ILE A C 1
ATOM 741 O O . ILE A 1 92 ? -5.267 9.776 14.221 1.00 79.56 92 ILE A O 1
ATOM 745 N N . THR A 1 93 ? -3.784 11.365 13.722 1.00 77.38 93 THR A N 1
ATOM 746 C CA . THR A 1 93 ? -2.626 10.519 14.013 1.00 77.38 93 THR A CA 1
ATOM 747 C C . THR A 1 93 ? -1.831 11.133 15.154 1.00 77.38 93 THR A C 1
ATOM 749 O O . THR A 1 93 ? -1.627 12.343 15.234 1.00 77.38 93 THR A O 1
ATOM 752 N N . ASN A 1 94 ? -1.415 10.287 16.086 1.00 77.38 94 ASN A N 1
ATOM 753 C CA . ASN A 1 94 ? -0.528 10.605 17.196 1.00 77.38 94 ASN A CA 1
ATOM 754 C C . ASN A 1 94 ? 0.746 9.760 17.026 1.00 77.38 94 ASN A C 1
ATOM 756 O O . ASN A 1 94 ? 0.715 8.699 16.406 1.00 77.38 94 ASN A O 1
ATOM 760 N N . LYS A 1 95 ? 1.863 10.192 17.628 1.00 72.81 95 LYS A N 1
ATOM 761 C CA . LYS A 1 95 ? 3.103 9.405 17.767 1.00 72.81 95 LYS A CA 1
ATOM 762 C C . LYS A 1 95 ? 2.893 7.912 18.072 1.00 72.81 95 LYS A C 1
ATOM 764 O O . LYS A 1 95 ? 3.704 7.116 17.622 1.00 72.81 95 LYS A O 1
ATOM 769 N N . LYS A 1 96 ? 1.863 7.529 18.836 1.00 79.75 96 LYS A N 1
ATOM 770 C CA . LYS A 1 96 ? 1.622 6.128 19.233 1.00 79.75 96 LYS A CA 1
ATOM 771 C C . LYS A 1 96 ? 0.418 5.458 18.577 1.00 79.75 96 LYS A C 1
ATOM 773 O O . LYS A 1 96 ? 0.401 4.233 18.499 1.00 79.75 96 LYS A O 1
ATOM 778 N N . ASN A 1 97 ? -0.573 6.225 18.126 1.00 81.62 97 ASN A N 1
ATOM 779 C CA . ASN A 1 97 ? -1.883 5.697 17.743 1.00 81.62 97 ASN A CA 1
ATOM 780 C C . ASN A 1 97 ? -2.393 6.347 16.456 1.00 81.62 97 ASN A C 1
ATOM 782 O O . ASN A 1 97 ? -2.184 7.540 16.229 1.00 81.62 97 ASN A O 1
ATOM 786 N N . ILE A 1 98 ? -3.119 5.570 15.662 1.00 81.44 98 ILE A N 1
ATOM 787 C CA . ILE A 1 98 ? -3.942 6.048 14.555 1.00 81.44 98 ILE A CA 1
ATOM 788 C C . ILE A 1 98 ? -5.390 6.033 15.045 1.00 81.44 98 ILE A C 1
ATOM 790 O O . ILE A 1 98 ? -5.859 5.020 15.566 1.00 81.44 98 ILE A O 1
ATOM 794 N N . ILE A 1 99 ? -6.059 7.176 14.920 1.00 84.31 99 ILE A N 1
ATOM 795 C CA . ILE A 1 99 ? -7.433 7.405 15.355 1.00 84.31 99 ILE A CA 1
ATOM 796 C C . ILE A 1 99 ? -8.260 7.709 14.109 1.00 84.31 99 ILE A C 1
ATOM 798 O O . ILE A 1 99 ? -7.982 8.663 13.386 1.00 84.31 99 ILE A O 1
ATOM 802 N N . ILE A 1 100 ? -9.278 6.903 13.846 1.00 83.75 100 ILE A N 1
ATOM 803 C CA . ILE A 1 100 ? -10.140 7.036 12.672 1.00 83.75 100 ILE A CA 1
ATOM 804 C C . ILE A 1 100 ? -11.550 7.327 13.145 1.00 83.75 100 ILE A C 1
ATOM 806 O O . ILE A 1 100 ? -12.124 6.531 13.888 1.00 83.75 100 ILE A O 1
ATOM 810 N N . LYS A 1 101 ? -12.126 8.443 12.696 1.00 82.56 101 LYS A N 1
ATOM 811 C CA . LYS A 1 101 ? -13.547 8.702 12.921 1.00 82.56 101 LYS A CA 1
ATOM 812 C C . LYS A 1 101 ? -14.377 7.785 12.024 1.00 82.56 101 LYS A C 1
ATOM 814 O O . LYS A 1 101 ? -14.208 7.806 10.804 1.00 82.56 101 LYS A O 1
ATOM 819 N N . ILE A 1 102 ? -15.271 7.000 12.616 1.00 76.94 102 ILE A N 1
ATOM 820 C CA . ILE A 1 102 ? -16.172 6.099 11.886 1.00 76.94 102 ILE A CA 1
ATOM 821 C C . ILE A 1 102 ? -17.533 6.775 11.674 1.00 76.94 102 ILE A C 1
ATOM 823 O O . ILE A 1 102 ? -17.965 7.572 12.506 1.00 76.94 102 ILE A O 1
ATOM 827 N N . SER A 1 103 ? -18.228 6.447 10.577 1.00 73.25 103 SER A N 1
ATOM 828 C CA . SER A 1 103 ? -19.636 6.846 10.407 1.00 73.25 103 SER A CA 1
ATOM 829 C C . SER A 1 103 ? -20.509 6.162 11.470 1.00 73.25 103 SER A C 1
ATOM 831 O O . SER A 1 103 ? -20.252 4.989 11.771 1.00 73.25 103 SER A O 1
ATOM 833 N N . PRO A 1 104 ? -21.569 6.821 11.973 1.00 70.00 104 PRO A N 1
ATOM 834 C CA . PRO A 1 104 ? -22.564 6.200 12.850 1.00 70.00 104 PRO A CA 1
ATOM 835 C C . PRO A 1 104 ? -23.116 4.878 12.300 1.00 70.00 104 PRO A C 1
ATOM 837 O O . PRO A 1 104 ? -23.260 3.916 13.045 1.00 70.00 104 PRO A O 1
ATOM 840 N N . ASP A 1 105 ? -23.292 4.777 10.980 1.00 70.00 105 ASP A N 1
ATOM 841 C CA . ASP A 1 105 ? -23.814 3.564 10.330 1.00 70.00 105 ASP A CA 1
ATOM 842 C C . ASP A 1 105 ? -22.939 2.319 10.569 1.00 70.00 105 ASP A C 1
ATOM 844 O O . ASP A 1 105 ? -23.423 1.190 10.530 1.00 70.00 105 ASP A O 1
ATOM 848 N N . TYR A 1 106 ? -21.635 2.510 10.800 1.00 66.25 106 TYR A N 1
ATOM 849 C CA . TYR A 1 106 ? -20.718 1.419 11.131 1.00 66.25 106 TYR A CA 1
ATOM 850 C C . TYR A 1 106 ? -20.699 1.118 12.628 1.00 66.25 106 TYR A C 1
ATOM 852 O O . TYR A 1 106 ? -20.458 -0.029 12.992 1.00 66.25 106 TYR A O 1
ATOM 860 N N . LEU A 1 107 ? -20.958 2.106 13.491 1.00 68.75 107 LEU A N 1
ATOM 861 C CA . LEU A 1 107 ? -21.047 1.901 14.941 1.00 68.75 107 LEU A CA 1
ATOM 862 C C . LEU A 1 107 ? -22.189 0.956 15.299 1.00 68.75 107 LEU A C 1
ATOM 864 O O . LEU A 1 107 ? -21.987 0.033 16.089 1.00 68.75 107 LEU A O 1
ATOM 868 N N . ASP A 1 108 ? -23.339 1.128 14.651 1.00 66.31 108 ASP A N 1
ATOM 869 C CA . ASP A 1 108 ? -24.517 0.286 14.871 1.00 66.31 108 ASP A CA 1
ATOM 870 C C . ASP A 1 108 ? -24.251 -1.186 14.502 1.00 66.31 108 ASP A C 1
ATOM 872 O O . ASP A 1 108 ? -24.773 -2.097 15.144 1.00 66.31 108 ASP A O 1
ATOM 876 N N . MET A 1 109 ? -23.376 -1.443 13.519 1.00 67.31 109 MET A N 1
ATOM 877 C CA . MET A 1 109 ? -22.975 -2.803 13.124 1.00 67.31 109 MET A CA 1
ATOM 878 C C . MET A 1 109 ? -21.943 -3.447 14.065 1.00 67.31 109 MET A C 1
ATOM 880 O O . MET A 1 109 ? -21.717 -4.656 13.981 1.00 67.31 109 MET A O 1
ATOM 884 N N . LEU A 1 110 ? -21.279 -2.677 14.932 1.00 70.31 110 LEU A N 1
ATOM 885 C CA . LEU A 1 110 ? -20.169 -3.160 15.767 1.00 70.31 110 LEU A CA 1
ATOM 886 C C . LEU A 1 110 ? -20.617 -3.674 17.150 1.00 70.31 110 LEU A C 1
ATOM 888 O O . LEU A 1 110 ? -19.758 -4.039 17.953 1.00 70.31 110 LEU A O 1
ATOM 892 N N . GLU A 1 111 ? -21.935 -3.766 17.395 1.00 60.84 111 GLU A N 1
ATOM 893 C CA . GLU A 1 111 ? -22.608 -4.445 18.523 1.00 60.84 111 GLU A CA 1
ATOM 894 C C . GLU A 1 111 ? -21.780 -4.507 19.821 1.00 60.84 111 GLU A C 1
ATOM 896 O O . GLU A 1 111 ? -21.231 -5.554 20.167 1.00 60.84 111 GLU A O 1
ATOM 901 N N . ASN A 1 112 ? -21.680 -3.395 20.561 1.00 64.75 112 ASN A N 1
ATOM 902 C CA . ASN A 1 112 ? -21.089 -3.331 21.912 1.00 64.75 112 ASN A CA 1
ATOM 903 C C . ASN A 1 112 ? -19.693 -3.974 22.079 1.00 64.75 112 ASN A C 1
ATOM 905 O O . ASN A 1 112 ? -19.279 -4.288 23.199 1.00 64.75 112 ASN A O 1
ATOM 909 N N . LYS A 1 113 ? -18.938 -4.183 20.996 1.00 70.88 113 LYS A N 1
ATOM 910 C CA . LYS A 1 113 ? -17.571 -4.694 21.085 1.00 70.88 113 LYS A CA 1
ATOM 911 C C . LYS A 1 113 ? -16.639 -3.544 21.422 1.00 70.88 113 LYS A C 1
ATOM 913 O O . LYS A 1 113 ? -16.564 -2.559 20.702 1.00 70.88 113 LYS A O 1
ATOM 918 N N . SER A 1 114 ? -15.871 -3.696 22.495 1.00 76.88 114 SER A N 1
ATOM 919 C CA . SER A 1 114 ? -14.804 -2.750 22.841 1.00 76.88 114 SER A CA 1
ATOM 920 C C . SER A 1 114 ? -13.587 -2.872 21.919 1.00 76.88 114 SER A C 1
ATOM 922 O O . SER A 1 114 ? -12.780 -1.947 21.832 1.00 76.88 114 SER A O 1
ATOM 924 N N . ILE A 1 115 ? -13.446 -4.014 21.235 1.00 83.50 115 ILE A N 1
ATOM 925 C CA . ILE A 1 115 ? -12.333 -4.330 20.340 1.00 83.50 115 ILE A CA 1
ATOM 926 C C . ILE A 1 115 ? -12.879 -4.959 19.065 1.00 83.50 115 ILE A C 1
ATOM 928 O O . ILE A 1 115 ? -13.637 -5.931 19.113 1.00 83.50 115 ILE A O 1
ATOM 932 N N . VAL A 1 116 ? -12.444 -4.446 17.919 1.00 86.25 116 VAL A N 1
ATOM 933 C CA . VAL A 1 116 ? -12.815 -4.965 16.604 1.00 86.25 116 VAL A CA 1
ATOM 934 C C . VAL A 1 116 ? -11.589 -5.198 15.745 1.00 86.25 116 VAL A C 1
ATOM 936 O O . VAL A 1 116 ? -10.610 -4.454 15.793 1.00 86.25 116 VAL A O 1
ATOM 939 N N . LYS A 1 117 ? -11.639 -6.262 14.947 1.00 86.19 117 LYS A N 1
ATOM 940 C CA . LYS A 1 117 ? -10.586 -6.551 13.982 1.00 86.19 117 LYS A CA 1
ATOM 941 C C . LYS A 1 117 ? -10.725 -5.611 12.790 1.00 86.19 117 LYS A C 1
ATOM 943 O O . LYS A 1 117 ? -11.802 -5.511 12.199 1.00 86.19 117 LYS A O 1
ATOM 948 N N . VAL A 1 118 ? -9.629 -4.962 12.436 1.00 85.62 118 VAL A N 1
ATOM 949 C CA . VAL A 1 118 ? -9.517 -4.038 11.315 1.00 85.62 118 VAL A CA 1
ATOM 950 C C . VAL A 1 118 ? -8.466 -4.574 10.357 1.00 85.62 118 VAL A C 1
ATOM 952 O O . VAL A 1 118 ? -7.336 -4.855 10.754 1.00 85.62 118 VAL A O 1
ATOM 955 N N . ASP A 1 119 ? -8.848 -4.719 9.094 1.00 86.88 119 ASP A N 1
ATOM 956 C CA . ASP A 1 119 ? -7.928 -5.053 8.015 1.00 86.88 119 ASP A CA 1
ATOM 957 C C . ASP A 1 119 ? -7.622 -3.776 7.224 1.00 86.88 119 ASP A C 1
ATOM 959 O O . ASP A 1 119 ? -8.523 -3.133 6.685 1.00 86.88 119 ASP A O 1
ATOM 963 N N . ILE A 1 120 ? -6.349 -3.410 7.162 1.00 86.12 120 ILE A N 1
ATOM 964 C CA . ILE A 1 120 ? -5.828 -2.224 6.486 1.00 86.12 120 ILE A CA 1
ATOM 965 C C . ILE A 1 120 ? -5.151 -2.692 5.202 1.00 86.12 120 ILE A C 1
ATOM 967 O O . ILE A 1 120 ? -4.308 -3.591 5.240 1.00 86.12 120 ILE A O 1
ATOM 971 N N . TYR A 1 121 ? -5.533 -2.096 4.076 1.00 86.88 121 TYR A N 1
ATOM 972 C CA . TYR A 1 121 ? -4.944 -2.393 2.776 1.00 86.88 121 TYR A CA 1
ATOM 973 C C . TYR A 1 121 ? -4.088 -1.217 2.337 1.00 86.88 121 TYR A C 1
ATOM 975 O O . TYR A 1 121 ? -4.594 -0.108 2.156 1.00 86.88 121 TYR A O 1
ATOM 983 N N . GLN A 1 122 ? -2.795 -1.477 2.185 1.00 84.75 122 GLN A N 1
ATOM 984 C CA . GLN A 1 122 ? -1.808 -0.502 1.742 1.00 84.75 122 GLN A CA 1
ATOM 985 C C . GLN A 1 122 ? -1.346 -0.821 0.331 1.00 84.75 122 GLN A C 1
ATOM 987 O O . GLN A 1 122 ? -1.232 -1.991 -0.041 1.00 84.75 122 GLN A O 1
ATOM 992 N N . LYS A 1 123 ? -1.060 0.212 -0.450 1.00 85.50 123 LYS A N 1
ATOM 993 C CA . LYS A 1 123 ? -0.588 0.096 -1.822 1.00 85.50 123 LYS A CA 1
ATOM 994 C C . LYS A 1 123 ? 0.825 0.660 -1.905 1.00 85.50 123 LYS A C 1
ATOM 996 O O . LYS A 1 123 ? 1.002 1.862 -1.765 1.00 85.50 123 LYS A O 1
ATOM 1001 N N . LYS A 1 124 ? 1.801 -0.207 -2.182 1.00 77.69 124 LYS A N 1
ATOM 1002 C CA . LYS A 1 124 ? 3.190 0.186 -2.468 1.00 77.69 124 LYS A CA 1
ATOM 1003 C C . LYS A 1 124 ? 3.511 -0.009 -3.936 1.00 77.69 124 LYS A C 1
ATOM 1005 O O . LYS A 1 124 ? 3.057 -0.977 -4.559 1.00 77.69 124 LYS A O 1
ATOM 1010 N N . SER A 1 125 ? 4.308 0.889 -4.492 1.00 72.62 125 SER A N 1
ATOM 1011 C CA . SER A 1 125 ? 4.847 0.712 -5.838 1.00 72.62 125 SER A CA 1
ATOM 1012 C C . SER A 1 125 ? 5.976 -0.325 -5.834 1.00 72.62 125 SER A C 1
ATOM 1014 O O . SER A 1 125 ? 6.733 -0.457 -4.870 1.00 72.62 125 SER A O 1
ATOM 1016 N N . LEU A 1 126 ? 6.125 -1.074 -6.930 1.00 71.31 126 LEU A N 1
ATOM 1017 C CA . LEU A 1 126 ? 7.286 -1.952 -7.117 1.00 71.31 126 LEU A CA 1
ATOM 1018 C C . LEU A 1 126 ? 8.597 -1.152 -7.095 1.00 71.31 126 LEU A C 1
ATOM 1020 O O . LEU A 1 126 ? 9.621 -1.663 -6.646 1.00 71.31 126 LEU A O 1
ATOM 1024 N N . LEU A 1 127 ? 8.550 0.103 -7.545 1.00 70.50 127 LEU A N 1
ATOM 1025 C CA . LEU A 1 127 ? 9.673 1.027 -7.499 1.00 70.50 127 LEU A CA 1
ATOM 1026 C C . LEU A 1 127 ? 10.180 1.226 -6.061 1.00 70.50 127 LEU A C 1
ATOM 1028 O O . LEU A 1 127 ? 11.363 1.011 -5.807 1.00 70.50 127 LEU A O 1
ATOM 1032 N N . GLU A 1 128 ? 9.291 1.546 -5.116 1.00 69.00 128 GLU A N 1
ATOM 1033 C CA . GLU A 1 128 ? 9.627 1.698 -3.688 1.00 69.00 128 GLU A CA 1
ATOM 1034 C C . GLU A 1 128 ? 10.169 0.400 -3.077 1.00 69.00 128 GLU A C 1
ATOM 1036 O O . GLU A 1 128 ? 11.076 0.431 -2.246 1.00 69.00 128 GLU A O 1
ATOM 1041 N N . ILE A 1 129 ? 9.656 -0.755 -3.511 1.00 69.31 129 ILE A N 1
ATOM 1042 C CA . ILE A 1 129 ? 10.115 -2.068 -3.034 1.00 69.31 129 ILE A CA 1
ATOM 1043 C C . ILE A 1 129 ? 11.535 -2.377 -3.525 1.00 69.31 129 ILE A C 1
ATOM 1045 O O . ILE A 1 129 ? 12.351 -2.875 -2.752 1.00 69.31 129 ILE A O 1
ATOM 1049 N N . ILE A 1 130 ? 11.834 -2.111 -4.801 1.00 65.88 130 ILE A N 1
ATOM 1050 C CA . ILE A 1 130 ? 13.144 -2.405 -5.406 1.00 65.88 130 ILE A CA 1
ATOM 1051 C C . ILE A 1 130 ? 14.214 -1.446 -4.890 1.00 65.88 130 ILE A C 1
ATOM 1053 O O . ILE A 1 130 ? 15.328 -1.870 -4.585 1.00 65.88 130 ILE A O 1
ATOM 1057 N N . ILE A 1 131 ? 13.894 -0.156 -4.835 1.00 66.38 131 ILE A N 1
ATOM 1058 C CA . ILE A 1 131 ? 14.842 0.888 -4.442 1.00 66.38 131 ILE A CA 1
ATOM 1059 C C . ILE A 1 131 ? 15.101 0.831 -2.927 1.00 66.38 131 ILE A C 1
ATOM 1061 O O . ILE A 1 131 ? 16.186 1.194 -2.475 1.00 66.38 131 ILE A O 1
ATOM 1065 N N . GLY A 1 132 ? 14.152 0.298 -2.150 1.00 53.66 132 GLY A N 1
ATOM 1066 C CA . GLY A 1 132 ? 14.172 0.395 -0.699 1.00 53.66 132 GLY A CA 1
ATOM 1067 C C . GLY A 1 132 ? 13.904 1.835 -0.263 1.00 53.66 132 GLY A C 1
ATOM 1068 O O . GLY A 1 132 ? 14.075 2.784 -1.025 1.00 53.66 132 GLY A O 1
ATOM 1069 N N . ASN A 1 133 ? 13.456 2.014 0.975 1.00 48.62 133 ASN A N 1
ATOM 1070 C CA . ASN A 1 133 ? 13.254 3.343 1.543 1.00 48.62 133 ASN A CA 1
ATOM 1071 C C . ASN A 1 133 ? 14.640 4.015 1.704 1.00 48.62 133 ASN A C 1
ATOM 1073 O O . ASN A 1 133 ? 15.294 3.813 2.723 1.00 48.62 133 ASN A O 1
ATOM 1077 N N . ILE A 1 134 ? 15.153 4.718 0.680 1.00 47.50 134 ILE A N 1
ATOM 1078 C CA . ILE A 1 134 ? 16.456 5.429 0.713 1.00 47.50 134 ILE A CA 1
ATOM 1079 C C . ILE A 1 134 ? 16.316 6.749 1.502 1.00 47.50 134 ILE A C 1
ATOM 1081 O O . ILE A 1 134 ? 16.758 7.805 1.061 1.00 47.50 134 ILE A O 1
ATOM 1085 N N . ASN A 1 135 ? 15.682 6.700 2.672 1.00 41.31 135 ASN A N 1
ATOM 1086 C CA . ASN A 1 135 ? 15.582 7.818 3.611 1.00 41.31 135 ASN A CA 1
ATOM 1087 C C . ASN A 1 135 ? 16.094 7.405 4.989 1.00 41.31 135 ASN A C 1
ATOM 1089 O O . ASN A 1 135 ? 15.578 6.404 5.534 1.00 41.31 135 ASN A O 1
#

pLDDT: mean 75.91, std 10.88, range [37.25, 94.12]

Mean predicted aligned error: 12.99 Å

Organism: NCBI:txid2818493

Nearest PDB structures (foldseek):
  2x9y-assembly1_A  TM=4.295E-01  e=3.872E-02  Streptococcus pneumoniae TIGR4
  2x9z-assembly1_A  TM=4.365E-01  e=6.495E-02  Streptococcus pneumoniae TIGR4
  2x9x-assembly1_A  TM=4.295E-01  e=5.466E-02  Streptococcus pneumoniae TIGR4
  4igb-assembly1_A  TM=3.452E-01  e=3.439E-01  Streptococcus gordonii str. Challis
  4igb-assembly4_D  TM=3.238E-01  e=8.143E-01  Streptococcus gordonii str. Challis